Protein AF-A0A846TAA0-F1 (afdb_monomer)

pLDDT: mean 86.64, std 7.66, range [52.88, 94.25]

Mean predicted aligned error: 4.74 Å

Sequence (117 aa):
MAYILHIIDATEVSTPQATEQFIAEQSPKPPFLNPKFANFTALITSNYPDLSEEDLDGDNDENIWEEGINGNMSSGNLKNITVKSNLLDELLMAAIARAAIAAELQLYDDEGQVLYH

Structure (mmCIF, N/CA/C/O backbone):
data_AF-A0A846TAA0-F1
#
_entry.id   AF-A0A846TAA0-F1
#
loop_
_atom_site.group_PDB
_atom_site.id
_atom_site.type_symbol
_atom_site.label_atom_id
_atom_site.label_alt_id
_atom_site.label_comp_id
_atom_site.label_asym_id
_atom_site.label_entity_id
_atom_site.label_seq_id
_atom_site.pdbx_PDB_ins_code
_atom_site.Cartn_x
_atom_site.Cartn_y
_atom_site.Cartn_z
_atom_site.occupancy
_atom_site.B_iso_or_equiv
_atom_site.auth_seq_id
_atom_site.auth_comp_id
_atom_site.auth_asym_id
_atom_site.auth_atom_id
_atom_site.pdbx_PDB_model_num
ATOM 1 N N . MET A 1 1 ? -1.787 11.888 -13.802 1.00 62.91 1 MET A N 1
ATOM 2 C CA . MET A 1 1 ? -2.795 11.748 -12.727 1.00 62.91 1 MET A CA 1
ATOM 3 C C . MET A 1 1 ? -2.399 10.506 -11.956 1.00 62.91 1 MET A C 1
ATOM 5 O O . MET A 1 1 ? -1.853 9.596 -12.567 1.00 62.91 1 MET A O 1
ATOM 9 N N . ALA A 1 2 ? -2.584 10.495 -10.643 1.00 78.69 2 ALA A N 1
ATOM 10 C CA . ALA A 1 2 ? -2.197 9.367 -9.809 1.00 78.69 2 ALA A CA 1
ATOM 11 C C . ALA A 1 2 ? -3.430 8.818 -9.095 1.00 78.69 2 ALA A C 1
ATOM 13 O O . ALA A 1 2 ? -4.358 9.572 -8.803 1.00 78.69 2 ALA A O 1
ATOM 14 N N . TYR A 1 3 ? -3.446 7.511 -8.878 1.00 86.75 3 TYR A N 1
ATOM 15 C CA . TYR A 1 3 ? -4.510 6.796 -8.193 1.00 86.75 3 TYR A CA 1
ATOM 16 C C . TYR A 1 3 ? -4.022 6.420 -6.798 1.00 86.75 3 TYR A C 1
ATOM 18 O O . TYR A 1 3 ? -2.956 5.815 -6.661 1.00 86.75 3 TYR A O 1
ATOM 26 N N . ILE A 1 4 ? -4.774 6.804 -5.770 1.00 89.19 4 ILE A N 1
ATOM 27 C CA . ILE A 1 4 ? -4.407 6.542 -4.378 1.00 89.19 4 ILE A CA 1
ATOM 28 C C . ILE A 1 4 ? -5.144 5.291 -3.917 1.00 89.19 4 ILE A C 1
ATOM 30 O O . ILE A 1 4 ? -6.352 5.167 -4.088 1.00 89.19 4 ILE A O 1
ATOM 34 N N . LEU A 1 5 ? -4.400 4.368 -3.316 1.00 90.81 5 LEU A N 1
ATOM 35 C CA . LEU A 1 5 ? -4.951 3.194 -2.654 1.00 90.81 5 LEU A CA 1
ATOM 36 C C . LEU A 1 5 ? -4.623 3.243 -1.168 1.00 90.81 5 LEU A C 1
ATOM 38 O O . LEU A 1 5 ? -3.498 3.562 -0.764 1.00 90.81 5 LEU A O 1
ATOM 42 N N . HIS A 1 6 ? -5.601 2.855 -0.360 1.00 91.12 6 HIS A N 1
ATOM 43 C CA . HIS A 1 6 ? -5.464 2.737 1.081 1.00 91.12 6 HIS A CA 1
ATOM 44 C C . HIS A 1 6 ? -5.359 1.266 1.469 1.00 91.12 6 HIS A C 1
ATOM 46 O O . HIS A 1 6 ? -6.251 0.462 1.200 1.00 91.12 6 HIS A O 1
ATOM 52 N N . ILE A 1 7 ? -4.261 0.914 2.132 1.00 91.69 7 ILE A N 1
ATOM 53 C CA . ILE A 1 7 ? -4.029 -0.420 2.672 1.00 91.69 7 ILE A CA 1
ATOM 54 C C . ILE A 1 7 ? -4.098 -0.332 4.186 1.00 91.69 7 ILE A C 1
ATOM 56 O O . ILE A 1 7 ? -3.332 0.411 4.805 1.00 91.69 7 ILE A O 1
ATOM 60 N N . ILE A 1 8 ? -4.999 -1.097 4.794 1.00 91.69 8 ILE A N 1
ATOM 61 C CA . ILE A 1 8 ? -5.217 -1.048 6.240 1.00 91.69 8 ILE A CA 1
ATOM 62 C C . ILE A 1 8 ? -5.005 -2.408 6.890 1.00 91.69 8 ILE A C 1
ATOM 64 O O . ILE A 1 8 ? -5.358 -3.456 6.343 1.00 91.69 8 ILE A O 1
ATOM 68 N N . ASP A 1 9 ? -4.442 -2.367 8.092 1.00 91.50 9 ASP A N 1
ATOM 69 C CA . ASP A 1 9 ? -4.351 -3.510 8.997 1.00 91.50 9 ASP A CA 1
ATOM 70 C C . ASP A 1 9 ? -5.442 -3.402 10.068 1.00 91.50 9 ASP A C 1
ATOM 72 O O . ASP A 1 9 ? -5.189 -2.990 11.204 1.00 91.50 9 ASP A O 1
ATOM 76 N N . ALA A 1 10 ? -6.679 -3.675 9.652 1.00 86.88 10 ALA A N 1
ATOM 77 C CA . ALA A 1 10 ? -7.863 -3.678 10.507 1.00 86.88 10 ALA A CA 1
ATOM 78 C C . ALA A 1 10 ? -8.998 -4.462 9.834 1.00 86.88 10 ALA A C 1
ATOM 80 O O . ALA A 1 10 ? -9.882 -3.886 9.211 1.00 86.88 10 ALA A O 1
ATOM 81 N N . THR A 1 11 ? -8.976 -5.791 9.948 1.00 81.81 11 THR A N 1
ATOM 82 C CA . THR A 1 11 ? -9.962 -6.688 9.308 1.00 81.81 11 THR A CA 1
ATOM 83 C C . THR A 1 11 ? -11.418 -6.432 9.719 1.00 81.81 11 THR A C 1
ATOM 85 O O . THR A 1 11 ? -12.346 -6.876 9.047 1.00 81.81 11 THR A O 1
ATOM 88 N N . GLU A 1 12 ? -11.628 -5.742 10.838 1.00 84.69 12 GLU A N 1
ATOM 89 C CA . GLU A 1 12 ? -12.926 -5.322 11.356 1.00 84.69 12 GLU A CA 1
ATOM 90 C C . GLU A 1 12 ? -13.535 -4.130 10.600 1.00 84.69 12 GLU A C 1
ATOM 92 O O . GLU A 1 12 ? -14.753 -3.931 10.639 1.00 84.69 12 GLU A O 1
ATOM 97 N N . VAL A 1 13 ? -12.715 -3.350 9.894 1.00 85.38 13 VAL A N 1
ATOM 98 C CA . VAL A 1 13 ? -13.173 -2.258 9.035 1.00 85.38 13 VAL A CA 1
ATOM 99 C C . VAL A 1 13 ? -13.718 -2.880 7.751 1.00 85.38 13 VAL A C 1
ATOM 101 O O . VAL A 1 13 ? -13.084 -3.728 7.135 1.00 85.38 13 VAL A O 1
ATOM 104 N N . SER A 1 14 ? -14.957 -2.555 7.392 1.00 80.50 14 SER A N 1
ATOM 105 C CA . SER A 1 14 ? -15.634 -3.205 6.254 1.00 80.50 14 SER A CA 1
ATOM 106 C C . SER A 1 14 ? -16.702 -2.347 5.580 1.00 80.50 14 SER A C 1
ATOM 108 O O . SER A 1 14 ? -17.320 -2.782 4.609 1.00 80.50 14 SER A O 1
ATOM 110 N N . THR A 1 15 ? -16.938 -1.132 6.076 1.00 83.88 15 THR A N 1
ATOM 111 C CA . THR A 1 15 ? -17.880 -0.182 5.481 1.00 83.88 15 THR A CA 1
ATOM 112 C C . THR A 1 15 ? -17.132 1.077 5.060 1.00 83.88 15 THR A C 1
ATOM 114 O O . THR A 1 15 ? -16.204 1.467 5.769 1.00 83.88 15 THR A O 1
ATOM 117 N N . PRO A 1 16 ? -17.560 1.768 3.988 1.00 84.50 16 PRO A N 1
ATOM 118 C CA . PRO A 1 16 ? -16.908 3.004 3.557 1.00 84.50 16 PRO A CA 1
ATOM 119 C C . PRO A 1 16 ? -16.790 4.047 4.676 1.00 84.50 16 PRO A C 1
ATOM 121 O O . PRO A 1 16 ? -15.721 4.606 4.887 1.00 84.50 16 PRO A O 1
ATOM 124 N N . GLN A 1 17 ? -17.840 4.227 5.493 1.00 87.06 17 GLN A N 1
ATOM 125 C CA . GLN A 1 17 ? -17.783 5.167 6.623 1.00 87.06 17 GLN A CA 1
ATOM 126 C C . GLN A 1 17 ? -16.754 4.760 7.689 1.00 87.06 17 GLN A C 1
ATOM 128 O O . GLN A 1 17 ? -16.086 5.621 8.260 1.00 87.06 17 GLN A O 1
ATOM 133 N N . ALA A 1 18 ? -16.628 3.460 7.983 1.00 87.81 18 ALA A N 1
ATOM 134 C CA . ALA A 1 18 ? -15.630 2.977 8.933 1.00 87.81 18 ALA A CA 1
ATOM 135 C C . ALA A 1 18 ? -14.211 3.139 8.371 1.00 87.81 18 ALA A C 1
ATOM 137 O O . ALA A 1 18 ? -13.301 3.481 9.123 1.00 87.81 18 ALA A O 1
ATOM 138 N N . THR A 1 19 ? -14.033 2.943 7.063 1.00 85.88 19 THR A N 1
ATOM 139 C CA . THR A 1 19 ? -12.763 3.162 6.365 1.00 85.88 19 THR A CA 1
ATOM 140 C C . THR A 1 19 ? -12.346 4.625 6.416 1.00 85.88 19 THR A C 1
ATOM 142 O O . THR A 1 19 ? -11.232 4.917 6.843 1.00 85.88 19 THR A O 1
ATOM 145 N N . GLU A 1 20 ? -13.240 5.553 6.066 1.00 87.69 20 GLU A N 1
ATOM 146 C CA . GLU A 1 20 ? -12.981 6.996 6.152 1.00 87.69 20 GLU A CA 1
ATOM 147 C C . GLU A 1 20 ? -12.576 7.411 7.572 1.00 87.69 20 GLU A C 1
ATOM 149 O O . GLU A 1 20 ? -11.573 8.104 7.767 1.00 87.69 20 GLU A O 1
ATOM 154 N N . GLN A 1 21 ? -13.323 6.947 8.580 1.00 90.00 21 GLN A N 1
ATOM 155 C CA . GLN A 1 21 ? -13.010 7.226 9.977 1.00 90.00 21 GLN A CA 1
ATOM 156 C C . GLN A 1 21 ? -11.644 6.647 10.368 1.00 90.00 21 GLN A C 1
ATOM 158 O O . GLN A 1 21 ? -10.835 7.340 10.986 1.00 90.00 21 GLN A O 1
ATOM 163 N N . PHE A 1 22 ? -11.357 5.404 9.980 1.00 90.62 22 PHE A N 1
ATOM 164 C CA . PHE A 1 22 ? -10.078 4.763 10.256 1.00 90.62 22 PHE A CA 1
ATOM 165 C C . PHE A 1 22 ? -8.918 5.533 9.617 1.00 90.62 22 PHE A C 1
ATOM 167 O O . PHE A 1 22 ? -7.929 5.816 10.290 1.00 90.62 22 PHE A O 1
ATOM 174 N N . ILE A 1 23 ? -9.044 5.938 8.350 1.00 88.94 23 ILE A N 1
ATOM 175 C CA . ILE A 1 23 ? -8.029 6.735 7.653 1.00 88.94 23 ILE A CA 1
ATOM 176 C C . ILE A 1 23 ? -7.783 8.053 8.395 1.00 88.94 23 ILE A C 1
ATOM 178 O O . ILE A 1 23 ? -6.631 8.384 8.682 1.00 88.94 23 ILE A O 1
ATOM 182 N N . ALA A 1 24 ? -8.845 8.771 8.771 1.00 90.06 24 ALA A N 1
ATOM 183 C CA . ALA A 1 24 ? -8.740 10.029 9.509 1.00 90.06 24 ALA A CA 1
ATOM 184 C C . ALA A 1 24 ? -8.072 9.859 10.888 1.00 90.06 24 ALA A C 1
ATOM 186 O O . ALA A 1 24 ? -7.321 10.730 11.326 1.00 90.06 24 ALA A O 1
ATOM 187 N N . GLU A 1 25 ? -8.305 8.732 11.565 1.00 91.56 25 GLU A N 1
ATOM 188 C CA . GLU A 1 25 ? -7.693 8.412 12.858 1.00 91.56 25 GLU A CA 1
ATOM 189 C C . GLU A 1 25 ? -6.225 7.974 12.743 1.00 91.56 25 GLU A C 1
ATOM 191 O O . GLU A 1 25 ? -5.420 8.281 13.628 1.00 91.56 25 GLU A O 1
ATOM 196 N N . GLN A 1 26 ? -5.862 7.227 11.695 1.00 90.75 26 GLN A N 1
ATOM 197 C CA . GLN A 1 26 ? -4.505 6.704 11.510 1.00 90.75 26 GLN A CA 1
ATOM 198 C C . GLN A 1 26 ? -3.566 7.707 10.835 1.00 90.75 26 GLN A C 1
ATOM 200 O O . GLN A 1 26 ? -2.403 7.781 11.219 1.00 90.75 26 GLN A O 1
ATOM 205 N N . SER A 1 27 ? -4.050 8.509 9.883 1.00 86.81 27 SER A N 1
ATOM 206 C CA . SER A 1 27 ? -3.245 9.471 9.119 1.00 86.81 27 SER A CA 1
ATOM 207 C C . SER A 1 27 ? -2.372 10.418 9.968 1.00 86.81 27 SER A C 1
ATOM 209 O O . SER A 1 27 ? -1.202 10.581 9.613 1.00 86.81 27 SER A O 1
ATOM 211 N N . PRO A 1 28 ? -2.842 11.000 11.097 1.00 90.00 28 PRO A N 1
ATOM 212 C CA . PRO A 1 28 ? -2.012 11.883 11.923 1.00 90.00 28 PRO A CA 1
ATOM 213 C C . PRO A 1 28 ? -1.020 11.134 12.827 1.00 90.00 28 PRO A C 1
ATOM 215 O O . PRO A 1 28 ? -0.220 11.772 13.516 1.00 90.00 28 PRO A O 1
ATOM 218 N N . LYS A 1 29 ? -1.080 9.798 12.892 1.00 88.25 29 LYS A N 1
ATOM 219 C CA . LYS A 1 29 ? -0.165 9.008 13.720 1.00 88.25 29 LYS A CA 1
ATOM 220 C C . LYS A 1 29 ? 1.225 8.974 13.085 1.00 88.25 29 LYS A C 1
ATOM 222 O O . LYS A 1 29 ? 1.346 9.004 11.862 1.00 88.25 29 LYS A O 1
ATOM 227 N N . PRO A 1 30 ? 2.286 8.879 13.903 1.00 85.25 30 PRO A N 1
ATOM 228 C CA . PRO A 1 30 ? 3.630 8.727 13.374 1.00 85.25 30 PRO A CA 1
ATOM 229 C C . PRO A 1 30 ? 3.755 7.432 12.561 1.00 85.25 30 PRO A C 1
ATOM 231 O O . PRO A 1 30 ? 2.989 6.481 12.785 1.00 85.25 30 PRO A O 1
ATOM 234 N N . PRO A 1 31 ? 4.756 7.362 11.670 1.00 82.56 31 PRO A N 1
ATOM 235 C CA . PRO A 1 31 ? 5.042 6.134 10.967 1.00 82.56 31 PRO A CA 1
ATOM 236 C C . PRO A 1 31 ? 5.297 4.969 11.910 1.00 82.56 31 PRO A C 1
ATOM 238 O O . PRO A 1 31 ? 6.020 5.088 12.902 1.00 82.56 31 PRO A O 1
ATOM 241 N N . PHE A 1 32 ? 4.672 3.840 11.597 1.00 80.56 32 PHE A N 1
ATOM 242 C CA . PHE A 1 32 ? 4.764 2.617 12.375 1.00 80.56 32 PHE A CA 1
ATOM 243 C C . PHE A 1 32 ? 5.251 1.477 11.485 1.00 80.56 32 PHE A C 1
ATOM 245 O O . PHE A 1 32 ? 4.721 1.242 10.403 1.00 80.56 32 PHE A O 1
ATOM 252 N N . LEU A 1 33 ? 6.265 0.752 11.958 1.00 80.81 33 LEU A N 1
ATOM 253 C CA . LEU A 1 33 ? 6.799 -0.410 11.258 1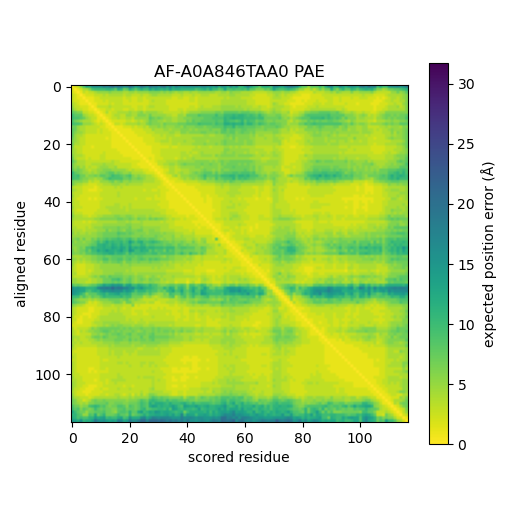.00 80.81 33 LEU A CA 1
ATOM 254 C C . LEU A 1 33 ? 5.858 -1.601 11.446 1.00 80.81 33 LEU A C 1
ATOM 256 O O . LEU A 1 33 ? 5.997 -2.376 12.393 1.00 80.81 33 LEU A O 1
ATOM 260 N N . ASN A 1 34 ? 4.907 -1.747 10.528 1.00 86.12 34 ASN A N 1
ATOM 261 C CA . ASN A 1 34 ? 4.024 -2.902 10.488 1.00 86.12 34 ASN A CA 1
ATOM 262 C C . ASN A 1 34 ? 4.659 -4.041 9.654 1.00 86.12 34 ASN A C 1
ATOM 264 O O . ASN A 1 34 ? 4.894 -3.859 8.454 1.00 86.12 34 ASN A O 1
ATOM 268 N N . PRO A 1 35 ? 4.912 -5.232 10.234 1.00 89.88 35 PRO A N 1
ATOM 269 C CA . PRO A 1 35 ? 5.481 -6.360 9.495 1.00 89.88 35 PRO A CA 1
ATOM 270 C C . PRO A 1 35 ? 4.585 -6.845 8.345 1.00 89.88 35 PRO A C 1
ATOM 272 O O . PRO A 1 35 ? 5.108 -7.333 7.344 1.00 89.88 35 PRO A O 1
ATOM 275 N N . LYS A 1 36 ? 3.259 -6.668 8.430 1.00 91.81 36 LYS A N 1
ATOM 276 C CA . LYS A 1 36 ? 2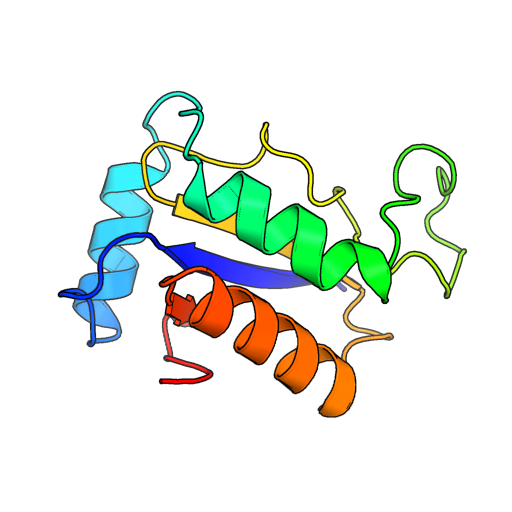.343 -6.994 7.330 1.00 91.81 36 LYS A CA 1
ATOM 277 C C . LYS A 1 36 ? 2.543 -6.070 6.135 1.00 91.81 36 LYS A C 1
ATOM 279 O O . LYS A 1 36 ? 2.571 -6.542 5.004 1.00 91.81 36 LYS A O 1
ATOM 284 N N . PHE A 1 37 ? 2.774 -4.775 6.366 1.00 91.75 37 PHE A N 1
ATOM 285 C CA . PHE A 1 37 ? 3.107 -3.837 5.289 1.00 91.75 37 PHE A CA 1
ATOM 286 C C . PHE A 1 37 ? 4.439 -4.177 4.623 1.00 91.75 37 PHE A C 1
ATOM 288 O O . PHE A 1 37 ? 4.536 -4.092 3.403 1.00 91.75 37 PHE A O 1
ATOM 295 N N . ALA A 1 38 ? 5.442 -4.609 5.392 1.00 90.69 38 ALA A N 1
ATOM 296 C CA . ALA A 1 38 ? 6.702 -5.084 4.823 1.00 90.69 38 ALA A CA 1
ATOM 297 C C . ALA A 1 38 ? 6.504 -6.347 3.964 1.00 90.69 38 ALA A C 1
ATOM 299 O O . ALA A 1 38 ? 7.062 -6.435 2.872 1.00 90.69 38 ALA A O 1
ATOM 300 N N . ASN A 1 39 ? 5.674 -7.292 4.424 1.00 92.75 39 ASN A N 1
ATOM 301 C CA . ASN A 1 39 ? 5.325 -8.488 3.656 1.00 92.75 39 ASN A CA 1
ATOM 302 C C . ASN A 1 39 ? 4.578 -8.135 2.359 1.00 92.75 39 ASN A C 1
ATOM 304 O O . ASN A 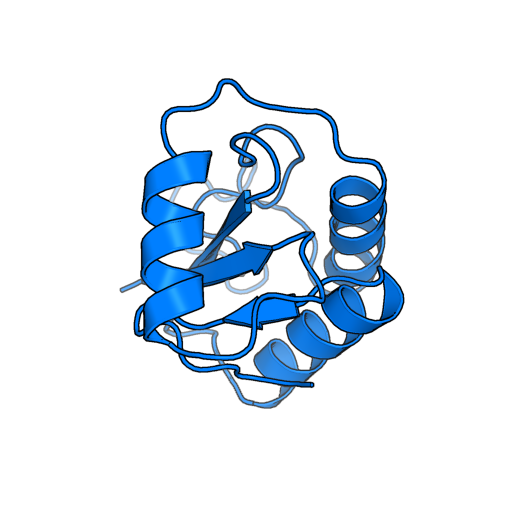1 39 ? 4.950 -8.607 1.290 1.00 92.75 39 ASN A O 1
ATOM 308 N N . PHE A 1 40 ? 3.581 -7.249 2.432 1.00 93.62 40 PHE A N 1
ATOM 309 C CA . PHE A 1 40 ? 2.879 -6.727 1.259 1.00 93.62 40 PHE A CA 1
ATOM 310 C C . PHE A 1 40 ? 3.845 -6.109 0.245 1.00 93.62 40 PHE A C 1
ATOM 312 O O . PHE A 1 40 ? 3.826 -6.495 -0.923 1.00 93.62 40 PHE A O 1
ATOM 319 N N . THR A 1 41 ? 4.717 -5.197 0.697 1.00 92.56 41 THR A N 1
ATOM 320 C CA . THR A 1 41 ? 5.708 -4.550 -0.168 1.00 92.56 41 THR A CA 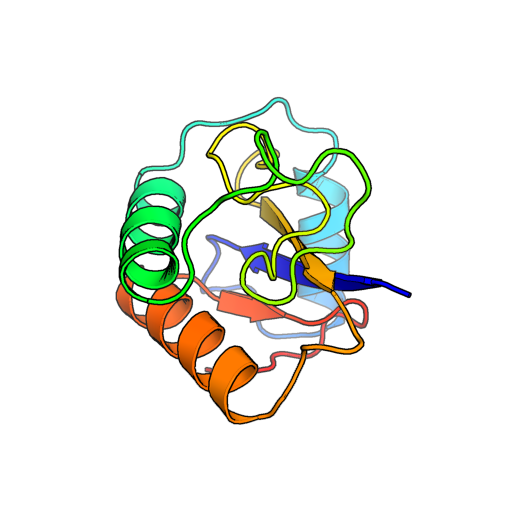1
ATOM 321 C C . THR A 1 41 ? 6.596 -5.601 -0.835 1.00 92.56 41 THR A C 1
ATOM 323 O O . THR A 1 41 ? 6.733 -5.569 -2.049 1.00 92.56 41 THR A O 1
ATOM 326 N N . ALA A 1 42 ? 7.128 -6.577 -0.092 1.00 92.62 42 ALA A N 1
ATOM 327 C CA . ALA A 1 42 ? 7.967 -7.636 -0.661 1.00 92.62 42 ALA A CA 1
ATOM 328 C C . ALA A 1 42 ? 7.234 -8.507 -1.702 1.00 92.62 42 ALA A C 1
ATOM 330 O O . ALA A 1 42 ? 7.829 -8.922 -2.697 1.00 92.62 42 ALA A O 1
ATOM 331 N N . LEU A 1 43 ? 5.945 -8.789 -1.486 1.00 93.94 43 LEU A N 1
ATOM 332 C CA . LEU A 1 43 ? 5.133 -9.569 -2.420 1.00 93.94 43 LEU A CA 1
ATOM 333 C C . LEU A 1 43 ? 4.899 -8.815 -3.729 1.00 93.94 43 LEU A C 1
ATOM 335 O O . LEU A 1 43 ? 5.092 -9.387 -4.803 1.00 93.94 43 LEU A O 1
ATOM 339 N N . ILE A 1 44 ? 4.500 -7.543 -3.662 1.00 93.88 44 ILE A N 1
ATOM 340 C CA . ILE A 1 44 ? 4.154 -6.783 -4.867 1.00 93.88 44 ILE A CA 1
ATOM 341 C C . ILE A 1 44 ? 5.395 -6.345 -5.653 1.00 93.88 44 ILE A C 1
ATOM 343 O O . ILE A 1 44 ? 5.393 -6.442 -6.882 1.00 93.88 44 ILE A O 1
ATOM 347 N N . THR A 1 45 ? 6.495 -5.998 -4.973 1.00 93.12 45 THR A N 1
ATOM 348 C CA . THR A 1 45 ? 7.740 -5.576 -5.639 1.00 93.12 45 THR A CA 1
ATOM 349 C C . THR A 1 45 ? 8.506 -6.708 -6.308 1.00 93.12 45 THR A C 1
ATOM 351 O O . THR A 1 45 ? 9.393 -6.450 -7.116 1.00 93.12 45 THR A O 1
ATOM 354 N N . SER A 1 46 ? 8.128 -7.966 -6.058 1.00 91.88 46 SER A N 1
ATOM 355 C CA . SER A 1 46 ? 8.653 -9.106 -6.818 1.00 91.88 46 SER A CA 1
ATOM 356 C C . SER A 1 46 ? 8.248 -9.085 -8.298 1.00 91.88 46 SER A C 1
ATOM 358 O O . SER A 1 46 ? 8.977 -9.621 -9.130 1.00 91.88 46 SER A O 1
ATOM 360 N N . ASN A 1 47 ? 7.104 -8.467 -8.622 1.00 89.81 47 ASN A N 1
ATOM 361 C CA . ASN A 1 47 ? 6.595 -8.340 -9.992 1.00 89.81 47 ASN A CA 1
ATOM 362 C C . ASN A 1 47 ? 6.594 -6.888 -10.488 1.00 89.81 47 ASN A C 1
ATOM 364 O O . ASN A 1 47 ? 6.712 -6.668 -11.688 1.00 89.81 47 ASN A O 1
ATOM 368 N N . TYR A 1 48 ? 6.470 -5.920 -9.577 1.00 92.62 48 TYR A N 1
ATOM 369 C CA . TYR A 1 48 ? 6.418 -4.491 -9.878 1.00 92.62 48 TYR A CA 1
ATOM 370 C C . TYR A 1 48 ? 7.454 -3.743 -9.028 1.00 92.62 48 TYR A C 1
ATOM 372 O O . TYR A 1 48 ? 7.113 -3.253 -7.945 1.00 92.62 48 TYR A O 1
ATOM 380 N N . PRO A 1 49 ? 8.730 -3.727 -9.446 1.00 92.06 49 PRO A N 1
ATOM 381 C CA . PRO A 1 49 ? 9.819 -3.186 -8.641 1.00 92.06 49 PRO A CA 1
ATOM 382 C C . PRO A 1 49 ? 9.598 -1.710 -8.292 1.00 92.06 49 PRO A C 1
ATOM 384 O O . PRO A 1 49 ? 8.980 -0.962 -9.046 1.00 92.06 49 PRO A O 1
ATOM 387 N N . ASP A 1 50 ? 10.102 -1.304 -7.126 1.00 91.50 50 ASP A N 1
ATOM 388 C CA . ASP A 1 50 ? 10.138 0.104 -6.735 1.00 91.50 50 ASP A CA 1
ATOM 389 C C . ASP A 1 50 ? 11.353 0.774 -7.367 1.00 91.50 50 ASP A C 1
ATOM 391 O O . ASP A 1 50 ? 12.482 0.521 -6.945 1.00 91.50 50 ASP A O 1
ATOM 395 N N . LEU A 1 51 ? 11.114 1.581 -8.399 1.00 90.69 51 LEU A N 1
ATOM 396 C CA . LEU A 1 51 ? 12.151 2.327 -9.110 1.00 90.69 51 LEU A CA 1
ATOM 397 C C . LEU A 1 51 ? 12.000 3.838 -8.883 1.00 90.69 51 LEU A C 1
ATOM 399 O O . LEU A 1 51 ? 12.611 4.619 -9.605 1.00 90.69 51 LEU A O 1
ATOM 403 N N . SER A 1 52 ? 11.219 4.280 -7.888 1.00 87.38 52 SER A N 1
ATOM 404 C CA . SER A 1 52 ? 10.927 5.708 -7.677 1.00 87.38 52 SER A CA 1
ATOM 405 C C . SER A 1 52 ? 12.165 6.559 -7.358 1.00 87.38 52 SER A C 1
ATOM 407 O O . SER A 1 52 ? 12.156 7.769 -7.554 1.00 87.38 52 SER A O 1
ATOM 409 N N . GLU A 1 53 ? 13.236 5.951 -6.838 1.00 87.31 53 GLU A N 1
ATOM 410 C CA . GLU A 1 53 ? 14.518 6.639 -6.608 1.00 87.31 53 GLU A CA 1
ATOM 411 C C . GLU A 1 53 ? 15.346 6.809 -7.896 1.00 87.31 53 GLU A C 1
ATOM 413 O O . GLU A 1 53 ? 16.231 7.664 -7.955 1.00 87.31 53 GLU A O 1
ATOM 418 N N . GLU A 1 54 ? 15.066 6.002 -8.919 1.00 87.31 54 GLU A N 1
ATOM 419 C CA . GLU A 1 54 ? 15.778 5.962 -10.201 1.00 87.31 54 GLU A CA 1
ATOM 420 C C . GLU A 1 54 ? 15.010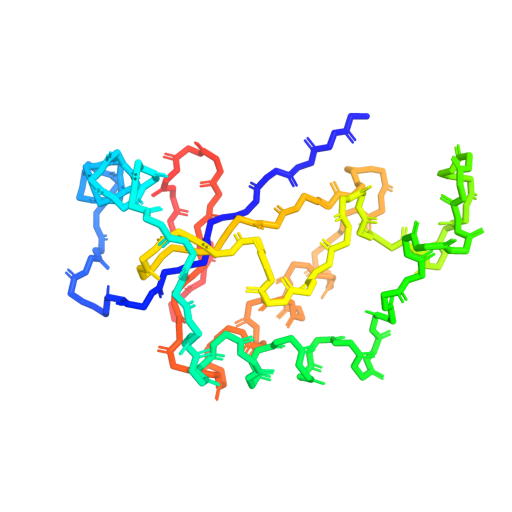 6.735 -11.290 1.00 87.31 54 GLU A C 1
ATOM 422 O O . GLU A 1 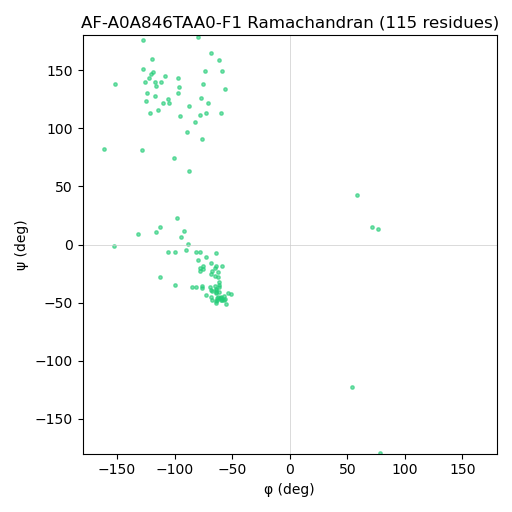54 ? 15.616 7.407 -12.123 1.00 87.31 54 GLU A O 1
ATOM 427 N N . ASP A 1 55 ? 13.678 6.690 -11.234 1.00 86.69 55 ASP A N 1
ATOM 428 C CA . ASP A 1 55 ? 12.713 7.343 -12.124 1.00 86.69 55 ASP A CA 1
ATOM 429 C C . ASP A 1 55 ? 12.380 8.774 -11.655 1.00 86.69 55 ASP A C 1
ATOM 431 O O . ASP A 1 55 ? 11.263 9.086 -11.246 1.00 86.69 55 ASP A O 1
ATOM 435 N N . LEU A 1 56 ? 13.387 9.655 -11.654 1.00 82.75 56 LEU A N 1
ATOM 436 C CA . LEU A 1 56 ? 13.270 11.013 -11.096 1.00 82.75 56 LEU A CA 1
ATOM 437 C C . LEU A 1 56 ? 12.336 11.947 -11.885 1.00 82.75 56 LEU A C 1
ATOM 439 O O . LEU A 1 56 ? 11.847 12.932 -11.328 1.00 82.75 56 LEU A O 1
ATOM 443 N N . ASP A 1 57 ? 12.144 11.696 -13.179 1.00 85.25 57 ASP A N 1
ATOM 444 C CA . ASP A 1 57 ? 11.246 12.445 -14.065 1.00 85.25 57 ASP A CA 1
ATOM 445 C C . ASP A 1 57 ? 9.896 11.748 -14.292 1.00 85.25 57 ASP A C 1
ATOM 447 O O . ASP A 1 57 ? 8.986 12.368 -14.851 1.00 85.25 57 ASP A O 1
ATOM 451 N N . GLY A 1 58 ? 9.732 10.522 -13.788 1.00 82.56 58 GLY A N 1
ATOM 452 C CA . GLY A 1 58 ? 8.469 9.793 -13.799 1.00 82.56 58 GLY A CA 1
ATOM 453 C C . GLY A 1 58 ? 8.113 9.187 -15.157 1.00 82.56 58 GLY A C 1
ATOM 454 O O . GLY A 1 58 ? 6.954 8.801 -15.351 1.00 82.56 58 GLY A O 1
ATOM 455 N N . ASP A 1 59 ? 9.051 9.124 -16.104 1.00 86.00 59 ASP A N 1
ATOM 456 C CA . ASP A 1 59 ? 8.809 8.662 -17.474 1.00 86.00 59 ASP A CA 1
ATOM 457 C C . ASP A 1 59 ? 9.023 7.152 -17.673 1.00 86.00 59 ASP A C 1
ATOM 459 O O . ASP A 1 59 ? 8.690 6.614 -18.732 1.00 86.00 59 ASP A O 1
ATOM 463 N N . ASN A 1 60 ? 9.496 6.448 -16.639 1.00 87.69 60 ASN A N 1
ATOM 464 C CA . ASN A 1 60 ? 9.663 5.006 -16.684 1.00 87.69 60 ASN A CA 1
ATOM 465 C C . ASN A 1 60 ? 8.320 4.278 -16.493 1.00 87.69 60 ASN A C 1
ATOM 467 O O . ASN A 1 60 ? 7.749 4.252 -15.397 1.00 87.69 60 ASN A O 1
ATOM 471 N N . ASP A 1 61 ? 7.849 3.628 -17.558 1.00 87.25 61 ASP A N 1
ATOM 472 C CA . ASP A 1 61 ? 6.637 2.798 -17.554 1.00 87.25 61 ASP A CA 1
ATOM 473 C C . ASP A 1 61 ? 6.788 1.502 -16.728 1.00 87.25 61 ASP A C 1
ATOM 475 O O . ASP A 1 61 ? 5.792 0.874 -16.372 1.00 87.25 61 ASP A O 1
ATOM 479 N N . GLU A 1 62 ? 8.013 1.087 -16.391 1.00 88.38 62 GLU A N 1
ATOM 480 C CA . GLU A 1 62 ? 8.252 -0.029 -15.464 1.00 88.38 62 GLU A CA 1
ATOM 481 C C . GLU A 1 62 ? 8.064 0.395 -13.999 1.00 88.38 62 GLU A C 1
ATOM 483 O O . GLU A 1 62 ? 7.764 -0.445 -13.145 1.00 88.38 62 GLU A O 1
ATOM 488 N N . ASN A 1 63 ? 8.194 1.694 -13.700 1.00 90.75 63 ASN A N 1
ATOM 489 C CA . ASN A 1 63 ? 7.933 2.236 -12.375 1.00 90.75 63 ASN A CA 1
ATOM 490 C C . ASN A 1 63 ? 6.464 2.636 -12.235 1.00 90.75 63 ASN A C 1
ATOM 492 O O . ASN A 1 63 ? 6.058 3.742 -12.592 1.00 90.75 63 ASN A O 1
ATOM 496 N N . ILE A 1 64 ? 5.659 1.754 -11.660 1.00 91.81 64 ILE A N 1
ATOM 497 C CA . ILE A 1 64 ? 4.242 2.047 -11.422 1.00 91.81 64 ILE A CA 1
ATOM 498 C C . ILE A 1 64 ? 4.001 2.921 -10.178 1.00 91.81 64 ILE A C 1
ATOM 500 O O . ILE A 1 64 ? 2.888 3.418 -9.993 1.00 91.81 64 ILE A O 1
ATOM 504 N N . TRP A 1 65 ? 5.012 3.096 -9.321 1.00 91.88 65 TRP A N 1
ATOM 505 C CA . TRP A 1 65 ? 4.900 3.779 -8.033 1.00 91.88 65 TRP A CA 1
ATOM 506 C C . TRP A 1 65 ? 5.311 5.246 -8.162 1.00 91.88 65 TRP A C 1
ATOM 508 O O . TRP A 1 65 ? 6.486 5.561 -8.335 1.00 91.88 65 TRP A O 1
ATOM 518 N N . GLU A 1 66 ? 4.344 6.152 -8.038 1.00 88.19 66 GLU A N 1
ATOM 519 C CA . GLU A 1 66 ? 4.578 7.597 -8.185 1.00 88.19 66 GLU A CA 1
ATOM 520 C C . GLU A 1 66 ? 5.424 8.155 -7.029 1.00 88.19 66 GLU A C 1
ATOM 522 O O . GLU A 1 66 ? 6.294 8.997 -7.219 1.00 88.19 66 GLU A O 1
ATOM 527 N N . GLU A 1 67 ? 5.167 7.671 -5.812 1.00 86.75 67 GLU A N 1
ATOM 528 C CA . GLU A 1 67 ? 5.806 8.147 -4.575 1.00 86.75 67 GLU A CA 1
ATOM 529 C C . GLU A 1 67 ? 6.657 7.054 -3.898 1.00 86.75 67 GLU A C 1
ATOM 531 O O . GLU A 1 67 ? 7.091 7.210 -2.754 1.00 86.75 67 GLU A O 1
ATOM 536 N N . GLY A 1 68 ? 6.879 5.938 -4.599 1.00 87.44 68 GLY A N 1
ATOM 537 C CA . GLY A 1 68 ? 7.464 4.713 -4.055 1.00 87.44 68 GLY A CA 1
ATOM 538 C C . GLY A 1 68 ? 6.467 3.872 -3.249 1.00 87.44 68 GLY A C 1
ATOM 539 O O . GLY A 1 68 ? 5.285 4.201 -3.122 1.00 87.44 68 GLY A O 1
ATOM 540 N N . ILE A 1 69 ? 6.932 2.739 -2.713 1.00 87.00 69 ILE A N 1
ATOM 541 C CA . ILE A 1 69 ? 6.096 1.792 -1.942 1.00 87.00 69 ILE A CA 1
ATOM 542 C C . ILE A 1 69 ? 6.732 1.359 -0.612 1.00 87.00 69 ILE A C 1
ATOM 544 O O . ILE A 1 69 ? 6.231 0.477 0.099 1.00 87.00 69 ILE A O 1
ATOM 548 N N . ASN A 1 70 ? 7.832 1.988 -0.214 1.00 78.50 70 ASN A N 1
ATOM 549 C CA . ASN A 1 70 ? 8.587 1.596 0.972 1.00 78.50 70 ASN A CA 1
ATOM 550 C C . ASN A 1 70 ? 7.859 1.850 2.312 1.00 78.50 70 ASN A C 1
ATOM 552 O O . ASN A 1 70 ? 6.837 2.533 2.417 1.00 78.50 70 ASN A O 1
ATOM 556 N N . GLY A 1 71 ? 8.369 1.224 3.378 1.00 60.69 71 GLY A N 1
ATOM 557 C CA . GLY A 1 71 ? 7.747 1.173 4.713 1.00 60.69 71 GLY A CA 1
ATOM 558 C C . GLY A 1 71 ? 7.604 2.514 5.447 1.00 60.69 71 GLY A C 1
ATOM 559 O O . GLY A 1 71 ? 6.939 2.564 6.474 1.00 60.69 71 GLY A O 1
ATOM 560 N N . ASN A 1 72 ? 8.175 3.602 4.925 1.00 63.97 72 ASN A N 1
ATOM 561 C CA . ASN A 1 72 ? 8.063 4.937 5.524 1.00 63.97 72 ASN A CA 1
ATOM 562 C C . ASN A 1 72 ? 6.746 5.655 5.174 1.00 63.97 72 ASN A C 1
ATOM 564 O O . ASN A 1 72 ? 6.471 6.712 5.732 1.00 63.97 72 ASN A O 1
ATOM 568 N N . MET A 1 73 ? 5.931 5.081 4.282 1.00 67.56 73 MET A N 1
ATOM 569 C CA . MET A 1 73 ? 4.647 5.644 3.830 1.00 67.56 73 MET A CA 1
ATOM 570 C C . MET A 1 73 ? 3.435 5.164 4.643 1.00 67.56 73 MET A C 1
ATOM 572 O O . MET A 1 73 ? 2.286 5.330 4.231 1.00 67.56 73 MET A O 1
ATOM 576 N N . SER A 1 74 ? 3.670 4.512 5.780 1.00 81.38 74 SER A N 1
ATOM 577 C CA . SER A 1 74 ? 2.603 4.127 6.704 1.00 81.38 74 SER A CA 1
ATOM 578 C C . SER A 1 74 ? 2.452 5.139 7.829 1.00 81.38 74 SER A C 1
ATOM 580 O O . SER A 1 74 ? 3.460 5.601 8.348 1.00 81.38 74 SER A O 1
ATOM 582 N N . SER A 1 75 ? 1.218 5.396 8.258 1.00 82.06 75 SER A N 1
ATOM 583 C CA . SER A 1 75 ? 0.860 6.148 9.465 1.00 82.06 75 SER A CA 1
ATOM 584 C C . SER A 1 75 ? 0.013 5.244 10.358 1.00 82.06 75 SER A C 1
ATOM 586 O O . SER A 1 75 ? -1.089 4.850 9.978 1.00 82.06 75 SER A O 1
ATOM 588 N N . GLY A 1 76 ? 0.520 4.858 11.533 1.00 87.00 76 GLY A N 1
ATOM 589 C CA . GLY A 1 76 ? -0.142 3.836 12.356 1.00 87.00 76 GLY A CA 1
ATOM 590 C C . GLY A 1 76 ? -0.408 2.533 11.579 1.00 87.00 76 GLY A C 1
ATOM 591 O O . GLY A 1 76 ? 0.516 1.932 11.038 1.00 87.00 76 GLY A O 1
ATOM 592 N N . ASN A 1 77 ? -1.676 2.114 11.507 1.00 90.06 77 ASN A N 1
ATOM 593 C CA . ASN A 1 77 ? -2.117 0.913 10.776 1.00 90.06 77 ASN A CA 1
ATOM 594 C C . ASN A 1 77 ? -2.684 1.210 9.374 1.00 90.06 77 ASN A C 1
ATOM 596 O O . ASN A 1 77 ? -3.464 0.422 8.842 1.00 90.06 77 ASN A O 1
ATOM 600 N N . LEU A 1 78 ? -2.313 2.346 8.786 1.00 90.25 78 LEU A N 1
ATOM 601 C CA . LEU A 1 78 ? -2.655 2.746 7.422 1.00 90.25 78 LEU A CA 1
ATOM 602 C C . LEU A 1 78 ? -1.374 2.856 6.595 1.00 90.25 78 LEU A C 1
ATOM 604 O O . LEU A 1 78 ? -0.401 3.448 7.055 1.00 90.25 78 LEU A O 1
ATOM 608 N N . LYS A 1 79 ? -1.388 2.350 5.364 1.00 90.44 79 LYS A N 1
ATOM 609 C CA . LYS A 1 79 ? -0.374 2.605 4.341 1.00 90.44 79 LYS A CA 1
ATOM 610 C C . LYS A 1 79 ? -1.062 3.149 3.097 1.00 90.44 79 LYS A C 1
ATOM 612 O O . LYS A 1 79 ? -1.948 2.497 2.552 1.00 90.44 79 LYS A O 1
ATOM 617 N N . ASN A 1 80 ? -0.630 4.323 2.655 1.00 90.06 80 ASN A N 1
ATOM 618 C CA . ASN A 1 80 ? -1.084 4.902 1.397 1.00 90.06 80 ASN A CA 1
ATOM 619 C C . ASN A 1 80 ? -0.072 4.556 0.312 1.00 90.06 80 ASN A C 1
ATOM 621 O O . ASN A 1 80 ? 1.134 4.647 0.550 1.00 90.06 80 ASN A O 1
ATOM 625 N N . ILE A 1 81 ? -0.560 4.146 -0.853 1.00 90.81 81 ILE A N 1
ATOM 626 C CA . ILE A 1 81 ? 0.274 3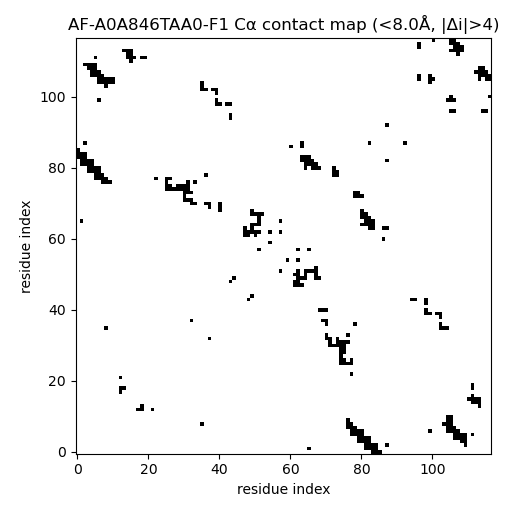.958 -2.039 1.00 90.81 81 ILE A CA 1
ATOM 627 C C . ILE A 1 81 ? -0.311 4.763 -3.192 1.00 90.81 81 ILE A C 1
ATOM 629 O O . ILE A 1 81 ? -1.529 4.814 -3.375 1.00 90.81 81 ILE A O 1
ATOM 633 N N . THR A 1 82 ? 0.576 5.383 -3.959 1.00 90.62 82 THR A N 1
ATOM 634 C CA . THR A 1 82 ? 0.224 6.266 -5.067 1.00 90.62 82 THR A CA 1
ATOM 635 C C . THR A 1 82 ? 0.712 5.614 -6.357 1.00 90.62 82 THR A C 1
ATOM 637 O O . THR A 1 82 ? 1.910 5.393 -6.533 1.00 90.62 82 THR A O 1
ATOM 640 N N . VAL A 1 83 ? -0.222 5.256 -7.238 1.00 90.75 83 VAL A N 1
ATOM 641 C CA . VAL A 1 83 ? 0.041 4.494 -8.467 1.00 90.75 83 VAL A CA 1
ATOM 642 C C . VAL A 1 83 ? -0.184 5.378 -9.691 1.00 90.75 83 VAL A C 1
ATOM 644 O O . VAL A 1 83 ? -1.149 6.145 -9.744 1.00 90.75 83 VAL A O 1
ATOM 647 N N . LYS A 1 84 ? 0.676 5.256 -10.704 1.00 90.38 84 LYS A N 1
ATOM 648 C CA . LYS A 1 84 ? 0.527 5.953 -11.990 1.00 90.38 84 LYS A CA 1
ATOM 649 C C . LYS A 1 84 ? -0.786 5.557 -12.672 1.00 90.38 84 LYS A C 1
ATOM 651 O O . LYS A 1 84 ? -0.957 4.417 -13.102 1.00 90.38 84 LYS A O 1
ATOM 656 N N . SER A 1 85 ? -1.734 6.491 -12.808 1.00 86.44 85 SER A N 1
ATOM 657 C CA . SER A 1 85 ? -3.088 6.162 -13.292 1.00 86.44 85 SER A CA 1
ATOM 658 C C . SER A 1 85 ? -3.119 5.719 -14.758 1.00 86.44 85 SER A C 1
ATOM 660 O O . SER A 1 85 ? -4.064 5.067 -15.181 1.00 86.44 85 SER A O 1
ATOM 662 N N . ASN A 1 86 ? -2.117 6.104 -15.552 1.00 87.50 86 ASN A N 1
ATOM 663 C CA . ASN A 1 86 ? -1.952 5.686 -16.948 1.00 87.50 86 ASN A CA 1
ATOM 664 C C . ASN A 1 86 ? -1.452 4.241 -17.093 1.00 87.50 86 ASN A C 1
ATOM 666 O O . ASN A 1 86 ? -1.595 3.677 -18.173 1.00 87.50 86 ASN A O 1
ATOM 670 N N . LEU A 1 87 ? -0.880 3.669 -16.030 1.00 87.62 87 LEU A N 1
ATOM 671 C CA . LEU A 1 87 ? -0.398 2.285 -15.973 1.00 87.62 87 LEU A CA 1
ATOM 672 C C . LEU A 1 87 ? -1.325 1.384 -15.150 1.00 87.62 87 LEU A C 1
ATOM 674 O O . LEU A 1 87 ? -1.134 0.171 -15.098 1.00 87.62 87 LEU A O 1
ATOM 678 N N . LEU A 1 88 ? -2.330 1.972 -14.497 1.00 88.06 88 LEU A N 1
ATOM 679 C CA . LEU A 1 88 ? -3.308 1.239 -13.716 1.00 88.06 88 LEU A CA 1
ATOM 680 C C . LEU A 1 88 ? -4.262 0.471 -14.634 1.00 88.06 88 LEU A C 1
ATOM 682 O O . LEU A 1 88 ? -5.085 1.064 -15.332 1.00 88.06 88 LEU A O 1
ATOM 686 N N . ASP A 1 89 ? -4.179 -0.854 -14.586 1.00 89.56 89 ASP A N 1
ATOM 687 C CA . ASP A 1 89 ? -5.105 -1.762 -15.255 1.00 89.56 89 ASP A CA 1
ATOM 688 C C . ASP A 1 89 ? -5.683 -2.809 -14.282 1.00 89.56 89 ASP A C 1
ATOM 690 O O . ASP A 1 89 ? -5.338 -2.871 -13.096 1.00 89.56 89 ASP A O 1
ATOM 694 N N . GLU A 1 90 ? -6.605 -3.640 -14.778 1.00 88.12 90 GLU A N 1
ATOM 695 C CA . GLU A 1 90 ? -7.243 -4.691 -13.976 1.00 88.12 90 GLU A CA 1
ATOM 696 C C . GLU A 1 90 ? -6.237 -5.729 -13.449 1.00 88.12 90 GLU A C 1
ATOM 698 O O . GLU A 1 90 ? -6.426 -6.272 -12.358 1.00 88.12 90 GLU A O 1
ATOM 703 N N . LEU A 1 91 ? -5.164 -6.013 -14.198 1.00 90.44 91 LEU A N 1
ATOM 704 C CA . LEU A 1 91 ? -4.157 -7.005 -13.820 1.00 90.44 91 LEU A CA 1
ATOM 705 C C . LEU A 1 91 ? -3.283 -6.494 -12.677 1.00 90.44 91 LEU A C 1
ATOM 707 O O . LEU A 1 91 ? -3.037 -7.232 -11.718 1.00 90.44 91 LEU A O 1
ATOM 711 N N . LEU A 1 92 ? -2.856 -5.237 -12.754 1.00 91.06 92 LEU A N 1
ATOM 712 C CA . LEU A 1 92 ? -2.123 -4.560 -11.702 1.00 91.06 92 LEU A CA 1
ATOM 713 C C . LEU A 1 92 ? -2.986 -4.442 -10.445 1.00 91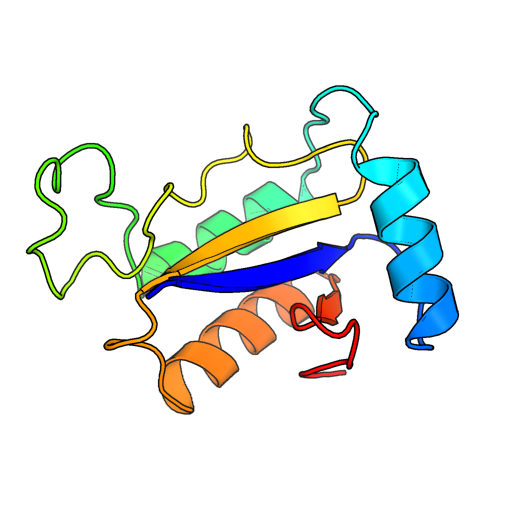.06 92 LEU A C 1
ATOM 715 O O . LEU A 1 92 ? -2.549 -4.845 -9.366 1.00 91.06 92 LEU A O 1
ATOM 719 N N . MET A 1 93 ? -4.238 -3.999 -10.579 1.00 91.00 93 MET A N 1
ATOM 720 C CA . MET A 1 93 ? -5.167 -3.942 -9.447 1.00 91.00 93 MET A CA 1
ATOM 721 C C . MET A 1 93 ? -5.359 -5.307 -8.782 1.00 91.00 93 MET A C 1
ATOM 723 O O . MET A 1 93 ? -5.284 -5.415 -7.555 1.00 91.00 93 MET A O 1
ATOM 727 N N . ALA A 1 94 ? -5.535 -6.370 -9.570 1.00 91.12 94 ALA A N 1
ATOM 728 C CA . ALA A 1 94 ? -5.641 -7.727 -9.046 1.00 91.12 94 ALA A CA 1
ATOM 729 C C . ALA A 1 94 ? -4.343 -8.201 -8.368 1.00 91.12 94 ALA A C 1
ATOM 731 O O . ALA A 1 94 ? -4.400 -8.934 -7.379 1.00 91.12 94 ALA A O 1
ATOM 732 N N . ALA A 1 95 ? -3.171 -7.805 -8.871 1.00 93.06 95 ALA A N 1
ATOM 733 C CA . ALA A 1 95 ? -1.890 -8.140 -8.258 1.00 93.06 95 ALA A CA 1
ATOM 734 C C . ALA A 1 95 ? -1.701 -7.438 -6.905 1.00 93.06 95 ALA A C 1
ATOM 736 O O . ALA A 1 95 ? -1.339 -8.099 -5.929 1.00 93.06 95 ALA A O 1
ATOM 737 N N . ILE A 1 96 ? -2.014 -6.139 -6.825 1.00 93.38 96 ILE A N 1
ATOM 738 C CA . ILE A 1 96 ? -1.974 -5.361 -5.578 1.00 93.38 96 ILE A CA 1
ATOM 739 C C . ILE A 1 96 ? -2.927 -5.977 -4.549 1.00 93.38 96 ILE A C 1
ATOM 741 O O . ILE A 1 96 ? -2.532 -6.246 -3.415 1.00 93.38 96 ILE A O 1
ATOM 745 N N . ALA A 1 97 ? -4.156 -6.285 -4.959 1.00 91.94 97 ALA A N 1
ATOM 746 C CA . ALA A 1 97 ? -5.145 -6.923 -4.100 1.00 91.94 97 ALA A CA 1
ATOM 747 C C . ALA A 1 97 ? -4.684 -8.285 -3.572 1.00 91.94 97 ALA A C 1
ATOM 749 O O . ALA A 1 97 ? -4.768 -8.553 -2.375 1.00 91.94 97 ALA A O 1
ATOM 750 N N . ARG A 1 98 ? -4.137 -9.142 -4.442 1.00 92.56 98 ARG A N 1
ATOM 751 C CA . ARG A 1 98 ? -3.604 -10.451 -4.035 1.00 92.56 98 ARG A CA 1
ATOM 752 C C . ARG A 1 98 ? -2.452 -10.320 -3.048 1.00 92.56 98 ARG A C 1
ATOM 754 O O . ARG A 1 98 ? -2.397 -11.097 -2.098 1.00 92.56 98 ARG A O 1
ATOM 761 N N . ALA A 1 99 ? -1.555 -9.358 -3.255 1.00 94.25 99 ALA A N 1
ATOM 762 C CA . ALA A 1 99 ? -0.469 -9.089 -2.320 1.00 94.25 99 ALA A CA 1
ATOM 763 C C . ALA A 1 99 ? -1.004 -8.615 -0.958 1.00 94.25 99 ALA A C 1
ATOM 765 O O . ALA A 1 99 ? -0.508 -9.066 0.073 1.00 94.25 99 ALA A O 1
ATOM 766 N N . ALA A 1 100 ? -2.032 -7.757 -0.938 1.00 92.88 100 ALA A N 1
ATOM 767 C CA . ALA A 1 100 ? -2.660 -7.286 0.298 1.00 92.88 100 ALA A CA 1
ATOM 768 C C . ALA A 1 100 ? -3.330 -8.439 1.064 1.00 92.88 100 ALA A C 1
ATOM 770 O O . ALA A 1 100 ? -3.037 -8.642 2.241 1.00 92.88 100 ALA A O 1
ATOM 771 N N . ILE A 1 101 ? -4.130 -9.263 0.379 1.00 92.12 101 ILE A N 1
ATOM 772 C CA . ILE A 1 101 ? -4.795 -10.439 0.965 1.00 92.12 101 ILE A CA 1
ATOM 773 C C . ILE A 1 101 ? -3.766 -11.430 1.524 1.00 92.12 101 ILE A C 1
ATOM 775 O O . ILE A 1 101 ? -3.904 -11.902 2.650 1.00 92.12 101 ILE A O 1
ATOM 779 N N . ALA A 1 102 ? -2.701 -11.725 0.771 1.00 92.94 102 ALA A N 1
ATOM 780 C CA . ALA A 1 102 ? -1.632 -12.624 1.213 1.00 92.94 102 ALA A CA 1
ATOM 781 C C . ALA A 1 102 ? -0.835 -12.079 2.415 1.00 92.94 102 ALA A C 1
ATOM 783 O O . ALA A 1 102 ? -0.195 -12.851 3.130 1.00 92.94 102 ALA A O 1
ATOM 784 N N . ALA A 1 103 ? -0.883 -10.767 2.647 1.00 92.62 103 ALA A N 1
ATOM 785 C CA . ALA A 1 103 ? -0.321 -10.109 3.818 1.00 92.62 103 ALA A CA 1
ATOM 786 C C . ALA A 1 103 ? -1.339 -9.897 4.956 1.00 92.62 103 ALA A C 1
ATOM 788 O O . ALA A 1 103 ? -0.988 -9.266 5.951 1.00 92.62 103 ALA A O 1
ATOM 789 N N . GLU A 1 104 ? -2.562 -10.432 4.836 1.00 92.00 104 GLU A N 1
ATOM 790 C CA . GLU A 1 104 ? -3.667 -10.250 5.791 1.00 92.00 104 GLU A CA 1
ATOM 791 C C . GLU A 1 104 ? -4.045 -8.773 5.995 1.00 92.00 104 GLU A C 1
ATOM 793 O O . GLU A 1 104 ? -4.259 -8.315 7.124 1.00 92.00 104 GLU A O 1
ATOM 798 N N . LEU A 1 105 ? -4.088 -8.029 4.888 1.00 92.44 105 LEU A N 1
ATOM 799 C CA . LEU A 1 105 ? -4.444 -6.616 4.809 1.00 92.44 105 LEU A CA 1
ATOM 800 C C . LEU A 1 105 ? -5.670 -6.422 3.918 1.00 92.44 105 LEU A C 1
ATOM 802 O O . LEU A 1 105 ? -5.971 -7.250 3.059 1.00 92.44 105 LEU A O 1
ATOM 806 N N . GLN A 1 106 ? -6.340 -5.289 4.091 1.00 90.75 106 GLN A N 1
ATOM 807 C CA . GLN A 1 106 ? -7.461 -4.886 3.248 1.00 90.75 106 GLN A CA 1
ATOM 808 C C . GLN A 1 106 ? -7.067 -3.721 2.338 1.00 90.75 106 GLN A C 1
ATOM 810 O O . GLN A 1 106 ? -6.292 -2.856 2.748 1.00 90.75 106 GLN A O 1
ATOM 815 N N . LEU A 1 107 ? -7.616 -3.704 1.120 1.00 90.75 107 LEU A N 1
ATOM 816 C CA . LEU A 1 107 ? -7.335 -2.713 0.082 1.00 90.75 107 LEU A CA 1
ATOM 817 C C . LEU A 1 107 ? -8.599 -1.917 -0.263 1.00 90.75 107 LEU A C 1
ATOM 819 O O . LEU A 1 107 ? -9.627 -2.499 -0.621 1.00 90.75 107 LEU A O 1
ATOM 823 N N . TYR A 1 108 ? -8.479 -0.596 -0.219 1.00 88.88 108 TYR A N 1
ATOM 824 C CA . TYR A 1 108 ? -9.545 0.355 -0.510 1.00 88.88 108 TYR A CA 1
ATOM 825 C C . TYR A 1 108 ? -9.089 1.382 -1.547 1.00 88.88 108 TYR A C 1
ATOM 827 O O . TYR A 1 108 ? -7.896 1.689 -1.629 1.00 88.88 108 TYR A O 1
ATOM 835 N N . ASP A 1 109 ? -10.031 1.901 -2.330 1.00 85.50 109 ASP A N 1
ATOM 836 C CA . ASP A 1 109 ? -9.801 3.083 -3.164 1.00 85.50 109 ASP A CA 1
ATOM 837 C C . ASP A 1 109 ? -9.892 4.380 -2.348 1.00 85.50 109 ASP A C 1
ATOM 839 O O . ASP A 1 109 ? -10.141 4.364 -1.140 1.00 85.50 109 ASP A O 1
ATOM 843 N N . ASP A 1 110 ? -9.675 5.505 -3.023 1.00 79.56 110 ASP A N 1
ATOM 844 C CA . ASP A 1 110 ? -9.769 6.858 -2.480 1.00 79.56 110 ASP A CA 1
ATOM 845 C C . ASP A 1 110 ? -11.187 7.246 -2.021 1.00 79.56 110 ASP A C 1
ATOM 847 O O . ASP A 1 110 ? -11.336 8.153 -1.201 1.00 79.56 110 ASP A O 1
ATOM 851 N N . GLU A 1 111 ? -12.221 6.538 -2.483 1.00 75.50 111 GLU A N 1
ATOM 852 C CA . GLU A 1 111 ? -13.608 6.673 -2.020 1.00 75.50 111 GLU A CA 1
ATOM 853 C C . GLU A 1 111 ? -13.934 5.766 -0.814 1.00 75.50 111 GLU A C 1
ATOM 855 O O . GLU A 1 111 ? -15.063 5.758 -0.316 1.00 75.50 111 GLU A O 1
ATOM 860 N N . GLY A 1 112 ? -12.967 4.981 -0.328 1.00 65.94 112 GLY A N 1
ATOM 861 C CA . GLY A 1 112 ? -13.164 4.043 0.774 1.00 65.94 112 GLY A CA 1
ATOM 862 C C . GLY A 1 112 ? -14.005 2.819 0.401 1.00 65.94 112 GLY A C 1
ATOM 863 O O . GLY A 1 112 ? -14.464 2.098 1.296 1.00 65.94 112 GLY A O 1
ATOM 864 N N . GLN A 1 113 ? -14.214 2.547 -0.890 1.00 75.06 113 GLN A N 1
ATOM 865 C CA . GLN A 1 113 ? -14.815 1.300 -1.343 1.00 75.06 113 GLN A CA 1
ATOM 866 C C . GLN A 1 113 ? -13.792 0.176 -1.244 1.00 75.06 113 GLN A C 1
ATOM 868 O O . GLN A 1 113 ? -12.614 0.329 -1.572 1.00 75.06 113 GLN A O 1
ATOM 873 N N . VAL A 1 114 ? -14.247 -0.986 -0.778 1.00 72.44 114 VAL A N 1
ATOM 874 C CA . VAL A 1 114 ? -13.393 -2.169 -0.782 1.00 72.44 114 VAL A CA 1
ATOM 875 C C . VAL A 1 114 ? -13.230 -2.627 -2.220 1.00 72.44 114 VAL A C 1
ATOM 877 O O . VAL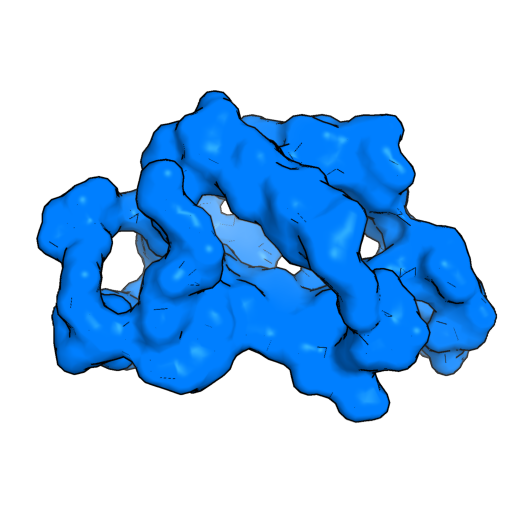 A 1 114 ? -14.209 -2.957 -2.888 1.00 72.44 114 VAL A O 1
ATOM 880 N N . LEU A 1 115 ? -11.984 -2.690 -2.671 1.00 70.50 115 LEU A N 1
ATOM 881 C CA . LEU A 1 115 ? -11.683 -3.153 -4.018 1.00 70.50 115 LEU A CA 1
ATOM 882 C C . LEU A 1 115 ? -11.678 -4.683 -4.078 1.00 70.50 115 LEU A C 1
ATOM 884 O O . LEU A 1 115 ? -12.136 -5.258 -5.062 1.00 70.50 115 LEU A O 1
ATOM 888 N N . TYR A 1 116 ? -11.195 -5.344 -3.019 1.00 63.31 116 TYR A N 1
ATOM 889 C CA . TYR A 1 116 ? -11.128 -6.804 -2.915 1.00 63.31 116 TYR A CA 1
ATOM 890 C C . TYR A 1 116 ? -11.215 -7.269 -1.448 1.00 63.31 116 TYR A C 1
ATOM 892 O O . TYR A 1 116 ? -10.579 -6.675 -0.576 1.00 63.31 116 TYR A O 1
ATOM 900 N N . HIS A 1 117 ? -11.986 -8.338 -1.196 1.00 52.88 117 HIS A N 1
ATOM 901 C CA . HIS A 1 117 ? -12.134 -9.025 0.098 1.00 52.88 117 HIS A CA 1
ATOM 902 C C . HIS A 1 117 ? -11.602 -10.459 0.018 1.00 52.88 117 HIS A C 1
ATOM 904 O O . HIS A 1 117 ? -11.837 -11.101 -1.035 1.00 52.88 117 HIS A O 1
#

Secondary structure (DSSP, 8-state):
-EEEEEEES-TT--SHHHHHHHHHHHTTSPP---HHHHHHHHHHHTTS---TTT-TTS--TT--BSS---GGGEETTEEEEEEETTT--HHHHHHHHHHHHHTT-EEEETT--EEE-

Solvent-accessible surface area (backbone atoms only — not comparable to full-atom values): 6470 Å² total; per-residue (Å²): 114,71,42,52,35,40,36,34,67,53,89,85,54,84,44,41,70,49,39,51,51,49,49,67,65,20,59,83,36,64,69,34,92,50,69,45,58,50,48,22,40,58,54,38,37,74,80,50,46,78,37,40,90,75,39,80,85,67,78,46,85,74,40,48,34,71,79,32,67,62,72,82,52,19,16,42,56,33,32,62,38,37,31,35,47,92,74,63,44,74,67,54,52,51,46,52,42,51,22,28,52,77,32,71,34,44,39,23,42,81,81,28,46,75,76,55,132

Foldseek 3Di:
DKWKKKKFDDPPQDDLVSLVVVCVVQVVAAQDQDVLLVQLLVQLCVQQNFCCVVCVVVPDLSHQFVPTSDSRQGGHRMHMTIGDPVSDDPVSLVSSQVSSVVSVIFMATPSSHGPHD

Radius of gyration: 13.35 Å; Cα contacts (8 Å, |Δi|>4): 202; chains: 1; bounding box: 34×25×31 Å

Nearest PDB structures (foldseek):
  7qpl-assembly1_A  TM=5.650E-01  e=1.748E+00  Brucella melitensis bv. 1 str. 16M
  1ybt-assembly1_B  TM=4.003E-01  e=6.644E-01  Mycobacterium tuberculosis CDC1551
  2r3v-assembly1_A  TM=3.211E-01  e=5.475E-01  unclassified
  1kvk-assembly1_A-2  TM=3.202E-01  e=2.928E+00  Rattus norvegicus